Protein AF-A0A4Y7XEX4-F1 (afdb_monomer_lite)

Secondary structure (DSSP, 8-state):
-EEEEEEEEETTEEEEEEEEEEETTTEEEES-----TT--HHHHHHHHHHHHH---EEEEEEEEEEE-TTT-PEEEEEEEEESSPPPSEEEEEE-GGG-EEEEEEEEEEEE--SS-HHHHHHHHHHHTTTB-HHHHHHHHHHHHHHHHS-HHHHHHHHHHH---

Sequence (164 aa):
MSGGLRQHLNAKIKYLEILAFGHPLAGLQLVKGTIELGKLPTQAALRELREEAGIQASVICHLCNQKNAATGQLWHFYGCHASKVLPDQWQFFTQDDGGYWFEFFWHPLVINRSQQTDWLANESKTVLKDWHSMFQQALQFLQQRLTAISSDELDRILSSIRHC

pLDDT: mean 80.88, std 17.27, range [31.69, 96.94]

Organism: NCBI:txid197183

Structure (mmCIF, N/CA/C/O backbone):
data_AF-A0A4Y7XEX4-F1
#
_entry.id   AF-A0A4Y7XEX4-F1
#
loop_
_atom_site.group_PDB
_atom_site.id
_atom_site.type_symbol
_atom_site.label_atom_id
_atom_site.label_alt_id
_atom_site.label_comp_id
_atom_site.label_asym_id
_atom_site.label_entity_id
_atom_site.label_seq_id
_atom_site.pdbx_PDB_ins_code
_atom_site.Cartn_x
_atom_site.Cartn_y
_atom_site.Cartn_z
_atom_site.occupancy
_atom_site.B_iso_or_equiv
_atom_site.auth_seq_id
_atom_site.auth_comp_id
_atom_site.auth_asym_id
_atom_site.auth_atom_id
_atom_site.pdbx_PDB_model_num
ATOM 1 N N . MET A 1 1 ? -3.486 4.670 -3.127 1.00 43.03 1 MET A N 1
ATOM 2 C CA . MET A 1 1 ? -2.598 3.631 -2.570 1.00 43.03 1 MET A CA 1
ATOM 3 C C . MET A 1 1 ? -3.455 2.570 -1.927 1.00 43.03 1 MET A C 1
ATOM 5 O O . MET A 1 1 ? -4.464 2.896 -1.305 1.00 43.03 1 MET A O 1
ATOM 9 N N . SER A 1 2 ? -3.072 1.320 -2.092 1.00 31.69 2 SER A N 1
ATOM 10 C CA . SER A 1 2 ? -3.861 0.159 -1.689 1.00 31.69 2 SER A CA 1
ATOM 11 C C . SER A 1 2 ? -3.003 -0.744 -0.824 1.00 31.69 2 SER A C 1
ATOM 13 O O . SER A 1 2 ? -2.054 -1.357 -1.302 1.00 31.69 2 SER A O 1
ATOM 15 N N . GLY A 1 3 ? -3.344 -0.811 0.457 1.00 36.50 3 GLY A N 1
ATOM 16 C CA . GLY A 1 3 ? -2.780 -1.785 1.372 1.00 36.50 3 GLY A CA 1
ATOM 17 C C . GLY A 1 3 ? -3.695 -2.994 1.424 1.00 36.50 3 GLY A C 1
ATOM 18 O O . GLY A 1 3 ? -4.851 -2.858 1.831 1.00 36.50 3 GLY A O 1
ATOM 19 N N . GLY A 1 4 ? -3.206 -4.174 1.046 1.00 36.97 4 GLY A N 1
ATOM 20 C CA . GLY A 1 4 ? -3.776 -5.390 1.623 1.00 36.97 4 GLY A CA 1
ATOM 21 C C . GLY A 1 4 ? -3.617 -5.306 3.140 1.00 36.97 4 GLY A C 1
ATOM 22 O O . GLY A 1 4 ? -2.668 -4.664 3.598 1.00 36.97 4 GLY A O 1
ATOM 23 N N . LEU A 1 5 ? -4.484 -5.965 3.911 1.00 42.31 5 LEU A N 1
ATOM 24 C CA . LEU A 1 5 ? -4.369 -6.033 5.367 1.00 42.31 5 LEU A CA 1
ATOM 25 C C . LEU A 1 5 ? -4.482 -7.479 5.876 1.00 42.31 5 LEU A C 1
ATOM 27 O O . LEU A 1 5 ? -5.425 -8.170 5.500 1.00 42.31 5 LEU A O 1
ATOM 31 N N . ARG A 1 6 ? -3.552 -7.927 6.734 1.00 46.25 6 ARG A N 1
ATOM 32 C CA . ARG A 1 6 ? -3.565 -9.248 7.402 1.00 46.25 6 ARG A CA 1
ATOM 33 C C . ARG A 1 6 ? -3.551 -9.089 8.930 1.00 46.25 6 ARG A C 1
ATOM 35 O O . ARG A 1 6 ? -3.024 -8.102 9.441 1.00 46.25 6 ARG A O 1
ATOM 42 N N . GLN A 1 7 ? -4.195 -10.017 9.651 1.00 45.16 7 GLN A N 1
ATOM 43 C CA . GLN A 1 7 ? -4.360 -9.979 11.111 1.00 45.16 7 GLN A CA 1
ATOM 44 C C . GLN A 1 7 ? -3.820 -11.253 11.779 1.00 45.16 7 GLN A C 1
ATOM 46 O O . GLN A 1 7 ? -4.239 -12.357 11.444 1.00 45.16 7 GLN A O 1
ATOM 51 N N . HIS A 1 8 ? -3.004 -11.087 12.825 1.00 44.88 8 HIS A N 1
ATOM 52 C CA . HIS A 1 8 ? -2.705 -12.126 13.818 1.00 44.88 8 HIS A CA 1
ATOM 53 C C . HIS A 1 8 ? -3.307 -11.720 15.176 1.00 44.88 8 HIS A C 1
ATOM 55 O O . HIS A 1 8 ? -3.039 -10.632 15.690 1.00 44.88 8 HIS A O 1
ATOM 61 N N . LEU A 1 9 ? -4.174 -12.560 15.753 1.00 45.16 9 LEU A N 1
ATOM 62 C CA . LEU A 1 9 ? -4.832 -12.301 17.040 1.00 45.16 9 LEU A CA 1
ATOM 63 C C . LEU A 1 9 ? -3.947 -12.765 18.207 1.00 45.16 9 LEU A C 1
ATOM 65 O O . LEU A 1 9 ? -3.822 -13.959 18.455 1.00 45.16 9 LEU A O 1
ATOM 69 N N . ASN A 1 10 ? -3.409 -11.816 18.975 1.00 42.09 10 ASN A N 1
ATOM 70 C CA . ASN A 1 10 ? -2.975 -12.036 20.355 1.00 42.09 10 ASN A CA 1
ATOM 71 C C . ASN A 1 10 ? -3.708 -11.004 21.232 1.00 42.09 10 ASN A C 1
ATOM 73 O O . ASN A 1 10 ? -3.750 -9.827 20.883 1.00 42.09 10 ASN A O 1
ATOM 77 N N . ALA A 1 11 ? -4.346 -11.424 22.330 1.00 42.84 11 ALA A N 1
ATOM 78 C CA . ALA A 1 11 ? -5.469 -10.733 22.996 1.00 42.84 11 ALA A CA 1
ATOM 79 C C . ALA A 1 11 ? -5.204 -9.314 23.573 1.00 42.84 11 ALA A C 1
ATOM 81 O O . ALA A 1 11 ? -6.068 -8.750 24.243 1.00 42.84 11 ALA A O 1
ATOM 82 N N . LYS A 1 12 ? -4.035 -8.712 23.322 1.00 42.34 12 LYS A N 1
ATOM 83 C CA . LYS A 1 12 ? -3.649 -7.365 23.776 1.00 42.34 12 LYS A CA 1
ATOM 84 C C . LYS A 1 12 ? -3.119 -6.438 22.671 1.00 42.34 12 LYS A C 1
ATOM 86 O O . LYS A 1 12 ? -3.029 -5.238 22.913 1.00 42.34 12 LYS A O 1
ATOM 91 N N . ILE A 1 13 ? -2.813 -6.942 21.470 1.00 42.84 13 ILE A N 1
ATOM 92 C CA . ILE A 1 13 ? -2.276 -6.150 20.350 1.00 42.84 13 ILE A CA 1
ATOM 93 C C . ILE A 1 13 ? -2.984 -6.583 19.065 1.00 42.84 13 ILE A C 1
ATOM 95 O O . ILE A 1 13 ? -3.040 -7.769 18.744 1.00 42.84 13 ILE A O 1
ATOM 99 N N . LYS A 1 14 ? -3.555 -5.623 18.332 1.00 54.34 14 LYS A N 1
ATOM 100 C CA . LYS A 1 14 ? -4.128 -5.871 17.005 1.00 54.34 14 LYS A CA 1
ATOM 101 C C . LYS A 1 14 ? -3.065 -5.515 15.978 1.00 54.34 14 LYS A C 1
ATOM 103 O O . LYS A 1 14 ? -2.825 -4.337 15.732 1.00 54.34 14 LYS A O 1
ATOM 108 N N . TYR A 1 15 ? -2.419 -6.534 15.426 1.00 56.53 15 TYR A N 1
ATOM 109 C CA . TYR A 1 15 ? -1.467 -6.355 14.341 1.00 56.53 15 TYR A CA 1
ATOM 110 C C . TYR A 1 15 ? -2.237 -6.207 13.043 1.00 56.53 15 TYR A C 1
ATOM 112 O O . TYR A 1 15 ? -3.023 -7.079 12.672 1.00 56.53 15 TYR A O 1
ATOM 120 N N . LEU A 1 16 ? -2.042 -5.058 12.418 1.00 73.56 16 LEU A N 1
ATOM 121 C CA . LEU A 1 16 ? -2.454 -4.798 11.061 1.00 73.56 16 LEU A CA 1
ATOM 122 C C . LEU A 1 16 ? -1.179 -4.772 10.223 1.00 73.56 16 LEU A C 1
ATOM 124 O O . LEU A 1 16 ? -0.163 -4.289 10.704 1.00 73.56 16 LEU A O 1
ATOM 128 N N . GLU A 1 17 ? -1.199 -5.273 9.000 1.00 80.69 17 GLU A N 1
ATOM 129 C CA . GLU A 1 17 ? -0.021 -5.263 8.125 1.00 80.69 17 GLU A CA 1
ATOM 130 C C . GLU A 1 17 ? -0.397 -4.653 6.790 1.00 80.69 17 GLU A C 1
ATOM 132 O O . GLU A 1 17 ? -1.451 -4.978 6.281 1.00 80.69 17 GLU A O 1
ATOM 137 N N . ILE A 1 18 ? 0.423 -3.787 6.213 1.00 89.31 18 ILE A N 1
ATOM 138 C CA . ILE A 1 18 ? 0.180 -3.192 4.902 1.00 89.31 18 ILE A CA 1
ATOM 139 C C . ILE A 1 18 ? 1.016 -3.890 3.839 1.00 89.31 18 ILE A C 1
ATOM 141 O O . ILE A 1 18 ? 2.196 -4.162 4.054 1.00 89.31 18 ILE A O 1
ATOM 145 N N . LEU A 1 19 ? 0.415 -4.149 2.679 1.00 93.94 19 LEU A N 1
ATOM 146 C CA . LEU A 1 19 ? 1.160 -4.669 1.540 1.00 93.94 19 LEU A CA 1
ATOM 147 C C . LEU A 1 19 ? 2.219 -3.664 1.062 1.00 93.94 19 LEU A C 1
ATOM 149 O O . LEU A 1 19 ? 1.901 -2.518 0.730 1.00 93.94 19 LEU A O 1
ATOM 153 N N . ALA A 1 20 ? 3.459 -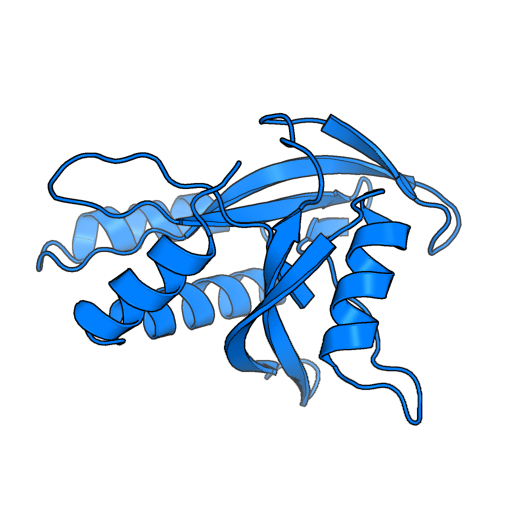4.129 0.998 1.00 95.69 20 ALA A N 1
ATOM 154 C CA . ALA A 1 20 ? 4.620 -3.391 0.536 1.00 95.69 20 ALA A CA 1
ATOM 155 C C . ALA A 1 20 ? 5.422 -4.241 -0.452 1.00 95.69 20 ALA A C 1
ATOM 157 O O . ALA A 1 20 ? 5.241 -5.458 -0.525 1.00 95.69 20 ALA A O 1
ATOM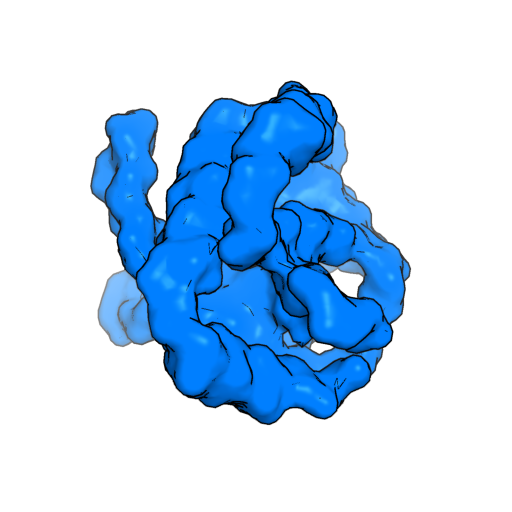 158 N N . PHE A 1 21 ? 6.323 -3.601 -1.192 1.00 96.00 21 PHE A N 1
ATOM 159 C CA . PHE A 1 21 ? 7.267 -4.313 -2.040 1.00 96.00 21 PHE A CA 1
ATOM 160 C C . PHE A 1 21 ? 8.648 -3.669 -2.071 1.00 96.00 21 PHE A C 1
ATOM 162 O O . PHE A 1 21 ? 8.796 -2.464 -1.863 1.00 96.00 21 PHE A O 1
ATOM 169 N N . GLY A 1 22 ? 9.662 -4.483 -2.352 1.00 96.06 22 GLY A N 1
ATOM 170 C CA . GLY A 1 22 ? 10.995 -4.032 -2.726 1.00 96.06 22 GLY A CA 1
ATOM 171 C C . GLY A 1 22 ? 11.078 -3.781 -4.228 1.00 96.06 22 GLY A C 1
ATOM 172 O O . GLY A 1 22 ? 10.957 -4.711 -5.023 1.00 96.06 22 GLY A O 1
ATOM 173 N N . HIS A 1 23 ? 11.298 -2.526 -4.618 1.00 94.56 23 HIS A N 1
ATOM 174 C CA . HIS A 1 23 ? 11.658 -2.157 -5.983 1.00 94.56 23 HIS A CA 1
ATOM 175 C C . HIS A 1 23 ? 13.180 -2.292 -6.162 1.00 94.56 23 HIS A C 1
ATOM 177 O O . HIS A 1 23 ? 13.921 -1.671 -5.390 1.00 94.56 23 HIS A O 1
ATOM 183 N N . PRO A 1 24 ? 13.683 -2.979 -7.206 1.00 92.50 24 PRO A N 1
ATOM 184 C CA . PRO A 1 24 ? 15.116 -3.268 -7.361 1.00 92.50 24 PRO A CA 1
ATOM 185 C C . PRO A 1 24 ? 15.999 -2.012 -7.406 1.00 92.50 24 PRO A C 1
ATOM 187 O O . PRO A 1 24 ? 17.140 -2.034 -6.958 1.00 92.50 24 PRO A O 1
ATOM 190 N N . LEU A 1 25 ? 15.462 -0.905 -7.926 1.00 91.88 25 LEU A N 1
ATOM 191 C CA . LEU A 1 25 ? 16.179 0.372 -8.059 1.00 91.88 25 LEU A CA 1
ATOM 192 C C . LEU A 1 25 ? 15.772 1.466 -7.057 1.00 91.88 25 LEU A C 1
ATOM 194 O O . LEU A 1 25 ? 16.475 2.464 -6.938 1.00 91.88 25 LEU A O 1
ATOM 198 N N . ALA A 1 26 ? 14.633 1.324 -6.377 1.00 90.75 26 ALA A N 1
ATOM 199 C CA . ALA A 1 26 ? 14.013 2.423 -5.621 1.00 90.75 26 ALA A CA 1
ATOM 200 C C . ALA A 1 26 ? 13.708 2.059 -4.160 1.00 90.75 26 ALA A C 1
ATOM 202 O O . ALA A 1 26 ? 13.161 2.877 -3.420 1.00 90.75 26 ALA A O 1
ATOM 203 N N . GLY A 1 27 ? 14.087 0.850 -3.736 1.00 94.19 27 GLY A N 1
ATOM 204 C CA . GLY A 1 27 ? 13.893 0.378 -2.373 1.00 94.19 27 GLY A CA 1
ATOM 205 C C . GLY A 1 27 ? 12.428 0.089 -2.058 1.00 94.19 27 GLY A C 1
ATOM 206 O O . GLY A 1 27 ? 11.645 -0.276 -2.935 1.00 94.19 27 GLY A O 1
ATOM 207 N N . LEU A 1 28 ? 12.071 0.221 -0.783 1.00 95.81 28 LEU A N 1
ATOM 208 C CA . LEU A 1 28 ? 10.762 -0.176 -0.272 1.00 95.81 28 LEU A CA 1
ATOM 209 C C . LEU A 1 28 ? 9.669 0.824 -0.654 1.00 95.81 28 LEU A C 1
ATOM 211 O O . LEU A 1 28 ? 9.809 2.034 -0.444 1.00 95.81 28 LEU A O 1
ATOM 215 N N . GLN A 1 29 ? 8.564 0.302 -1.179 1.00 95.12 29 GLN A N 1
ATOM 216 C CA . GLN A 1 29 ? 7.422 1.080 -1.638 1.00 95.12 29 GLN A CA 1
ATOM 217 C C . GLN A 1 29 ? 6.088 0.461 -1.215 1.00 95.12 29 GLN A C 1
ATOM 219 O O . GLN A 1 29 ? 5.986 -0.703 -0.830 1.00 95.12 29 GLN A O 1
ATOM 224 N N . LEU A 1 30 ? 5.050 1.292 -1.292 1.00 95.06 30 LEU A N 1
ATOM 225 C CA . LEU A 1 30 ? 3.651 0.884 -1.217 1.00 95.06 30 LEU A CA 1
ATOM 226 C C . LEU A 1 30 ? 3.076 0.835 -2.629 1.00 95.06 30 LEU A C 1
ATOM 228 O O . LEU A 1 30 ? 3.434 1.687 -3.442 1.00 95.06 30 LEU A O 1
ATOM 232 N N . VAL A 1 31 ? 2.127 -0.072 -2.876 1.00 94.44 31 VAL A N 1
ATOM 233 C CA . VAL A 1 31 ? 1.376 -0.101 -4.142 1.00 94.44 31 VAL A CA 1
ATOM 234 C C . VAL A 1 31 ? 0.602 1.202 -4.308 1.00 94.44 31 VAL A C 1
ATOM 236 O O . VAL A 1 31 ? -0.263 1.564 -3.485 1.00 94.44 31 VAL A O 1
ATOM 239 N N . LYS A 1 32 ? 0.940 1.949 -5.358 1.00 93.00 32 LYS A N 1
ATOM 240 C CA . LYS A 1 32 ? 0.429 3.300 -5.573 1.00 93.00 32 LYS A CA 1
ATOM 241 C C . LYS A 1 32 ? 0.505 3.695 -7.034 1.00 93.00 32 LYS A C 1
ATOM 243 O O . LYS A 1 32 ? 1.430 3.348 -7.738 1.00 93.00 32 LYS A O 1
ATOM 248 N N . GLY A 1 33 ? -0.336 4.652 -7.383 1.00 92.25 33 GLY A N 1
ATOM 249 C CA . GLY A 1 33 ? -0.156 5.400 -8.606 1.00 92.25 33 GLY A CA 1
ATOM 250 C C . GLY A 1 33 ? -1.196 6.491 -8.742 1.00 92.25 33 GLY A C 1
ATOM 251 O O . GLY A 1 33 ? -1.863 6.882 -7.771 1.00 92.25 33 GLY A O 1
ATOM 252 N N . THR A 1 34 ? -1.238 7.059 -9.936 1.00 93.75 34 THR A N 1
ATOM 253 C CA . THR A 1 34 ? -1.940 8.310 -10.202 1.00 93.75 34 THR A CA 1
ATOM 254 C C . THR A 1 34 ? -3.428 8.058 -10.398 1.00 93.75 34 THR A C 1
ATOM 256 O O . THR A 1 34 ? -3.847 7.127 -11.082 1.00 93.75 34 THR A O 1
ATOM 259 N N . ILE A 1 35 ? -4.254 8.932 -9.822 1.00 95.44 35 ILE A N 1
ATOM 260 C CA . ILE A 1 35 ? -5.684 8.943 -10.123 1.00 95.44 35 ILE A CA 1
ATOM 261 C C . ILE A 1 35 ? -5.850 9.587 -11.498 1.00 95.44 35 ILE A C 1
ATOM 263 O O . ILE A 1 35 ? -5.627 10.785 -11.662 1.00 95.44 35 ILE A O 1
ATOM 267 N N . GLU A 1 36 ? -6.216 8.779 -12.486 1.00 94.00 36 GLU A N 1
ATOM 268 C CA . GLU A 1 36 ? -6.530 9.258 -13.830 1.00 94.00 36 GLU A CA 1
ATOM 269 C C . GLU A 1 36 ? -7.717 10.228 -13.825 1.00 94.00 36 GLU A C 1
ATOM 271 O O . GLU A 1 36 ? -8.620 10.155 -12.983 1.00 94.00 36 GLU A O 1
ATOM 276 N N . LEU A 1 37 ? -7.744 11.120 -14.817 1.00 94.44 37 LEU A N 1
ATOM 277 C CA . LEU A 1 37 ? -8.807 12.106 -14.962 1.00 94.44 37 LEU A CA 1
ATOM 278 C C . LEU A 1 37 ? -10.182 11.422 -15.048 1.00 94.44 37 LEU A C 1
ATOM 280 O O . LEU A 1 37 ? -10.412 10.542 -15.875 1.00 94.44 37 LEU A O 1
ATOM 284 N N . GLY A 1 38 ? -11.104 11.842 -14.182 1.00 94.75 38 GLY A N 1
ATOM 285 C CA . GLY A 1 38 ? -12.466 11.306 -14.134 1.00 94.75 38 GLY A CA 1
ATOM 286 C C . GLY A 1 38 ? -12.604 9.930 -13.469 1.00 94.75 38 GLY A C 1
ATOM 287 O O . GLY A 1 38 ? -13.720 9.415 -13.408 1.00 94.75 38 GLY A O 1
ATOM 288 N N . LYS A 1 39 ? -11.522 9.329 -12.951 1.00 94.94 39 LYS A N 1
ATOM 289 C CA . LYS A 1 39 ? -11.590 8.084 -12.171 1.00 94.94 39 LYS A CA 1
ATOM 290 C C . LYS A 1 39 ? -11.764 8.360 -10.685 1.00 94.94 39 LYS A C 1
ATOM 292 O O . LYS A 1 39 ? -11.274 9.349 -10.142 1.00 94.94 39 LYS A O 1
ATOM 297 N N . LEU A 1 40 ? -12.444 7.439 -10.007 1.00 96.25 40 LEU A N 1
ATOM 298 C CA . LEU A 1 40 ? -12.543 7.474 -8.551 1.00 96.25 40 LEU A CA 1
ATOM 299 C C . LEU A 1 40 ? -11.216 7.024 -7.914 1.00 96.25 40 LEU A C 1
ATOM 301 O O . LEU A 1 40 ? -10.584 6.097 -8.430 1.00 96.25 40 LEU A O 1
ATOM 305 N N . PRO A 1 41 ? -10.821 7.572 -6.749 1.00 96.12 41 PRO A N 1
ATOM 306 C CA . PRO A 1 41 ? -9.616 7.123 -6.048 1.00 96.12 41 PRO A CA 1
ATOM 307 C C . PRO A 1 41 ? -9.625 5.622 -5.714 1.00 96.12 41 PRO A C 1
ATOM 309 O O . PRO A 1 41 ? -8.579 4.978 -5.712 1.00 96.12 41 PRO A O 1
ATOM 312 N N . THR A 1 42 ? -10.807 5.049 -5.467 1.00 96.19 42 THR A N 1
ATOM 313 C CA . THR A 1 42 ? -10.994 3.607 -5.246 1.00 96.19 42 THR A CA 1
ATOM 314 C C . THR A 1 42 ? -10.696 2.785 -6.497 1.00 96.19 42 THR A C 1
ATOM 316 O O . THR A 1 42 ? -10.053 1.746 -6.399 1.00 96.19 42 THR A O 1
ATOM 319 N N . GLN A 1 43 ? -11.117 3.254 -7.676 1.00 96.94 43 GLN A N 1
ATOM 320 C CA . GLN A 1 43 ? -10.827 2.592 -8.950 1.00 96.94 43 GLN A CA 1
ATOM 321 C C . GLN A 1 43 ? -9.332 2.622 -9.254 1.00 96.94 43 GLN A C 1
ATOM 323 O O . GLN A 1 43 ? -8.788 1.600 -9.655 1.00 96.94 43 GLN A O 1
ATOM 328 N N . ALA A 1 44 ? -8.671 3.756 -9.002 1.00 95.81 44 ALA A N 1
ATOM 329 C CA . ALA A 1 44 ? -7.221 3.851 -9.119 1.00 95.81 44 ALA A CA 1
ATOM 330 C C . ALA A 1 44 ? -6.539 2.842 -8.182 1.00 95.81 44 ALA A C 1
ATOM 332 O O . ALA A 1 44 ? -5.758 2.026 -8.640 1.00 95.81 44 ALA A O 1
ATOM 333 N N . ALA A 1 45 ? -6.910 2.800 -6.898 1.00 95.12 45 ALA A N 1
ATOM 334 C CA . ALA A 1 45 ? -6.336 1.850 -5.942 1.00 95.12 45 ALA A CA 1
ATOM 335 C C . ALA A 1 45 ? -6.462 0.376 -6.388 1.00 95.12 45 ALA A C 1
ATOM 337 O O . ALA A 1 45 ? -5.508 -0.384 -6.258 1.00 95.12 45 ALA A O 1
ATOM 338 N N . LEU A 1 46 ? -7.612 -0.027 -6.940 1.00 96.00 46 LEU A N 1
ATOM 339 C CA . LEU A 1 46 ? -7.800 -1.384 -7.468 1.00 96.00 46 LEU A CA 1
ATOM 340 C C . LEU A 1 46 ? -7.021 -1.634 -8.766 1.00 96.00 46 LEU A C 1
ATOM 342 O O . LEU A 1 46 ? -6.546 -2.750 -8.977 1.00 96.00 46 LEU A O 1
ATOM 346 N N . ARG A 1 47 ? -6.891 -0.616 -9.628 1.00 96.19 47 ARG A N 1
ATOM 347 C CA . ARG A 1 47 ? -6.080 -0.690 -10.848 1.00 96.19 47 ARG A CA 1
ATOM 348 C C . ARG A 1 47 ? -4.612 -0.953 -10.500 1.00 96.19 47 ARG A C 1
ATOM 350 O O . ARG A 1 47 ? -4.067 -1.929 -11.003 1.00 96.19 47 ARG A O 1
ATOM 35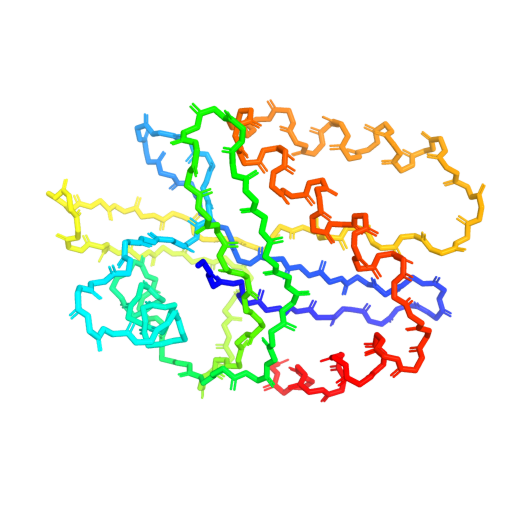7 N N . GLU A 1 48 ? -4.039 -0.174 -9.583 1.00 95.31 48 GLU A N 1
ATOM 358 C CA . GLU A 1 48 ? -2.633 -0.321 -9.168 1.00 95.31 48 GLU A CA 1
ATOM 359 C C . GLU A 1 48 ? -2.360 -1.685 -8.509 1.00 95.31 48 GLU A C 1
ATOM 361 O O . GLU A 1 48 ? -1.361 -2.323 -8.814 1.00 95.31 48 GLU A O 1
ATOM 366 N N . LEU A 1 49 ? -3.268 -2.211 -7.666 1.00 95.38 49 LEU A N 1
ATOM 367 C CA . LEU A 1 49 ? -3.128 -3.581 -7.124 1.00 95.38 49 LEU A CA 1
ATOM 368 C C . LEU A 1 49 ? -3.023 -4.640 -8.217 1.00 95.38 49 LEU A C 1
ATOM 370 O O . LEU A 1 49 ? -2.276 -5.610 -8.085 1.00 95.38 49 LEU A O 1
ATOM 374 N N . ARG A 1 50 ? -3.814 -4.483 -9.276 1.00 95.12 50 ARG A N 1
ATOM 375 C CA . ARG A 1 50 ? -3.838 -5.429 -10.384 1.00 95.12 50 ARG A CA 1
ATOM 376 C C . ARG A 1 50 ? -2.573 -5.314 -11.230 1.00 95.12 50 ARG A C 1
ATOM 378 O O . ARG A 1 50 ? -2.045 -6.344 -11.632 1.00 95.12 50 ARG A O 1
ATOM 385 N N . GLU A 1 51 ? -2.135 -4.092 -11.514 1.00 93.81 51 GLU A N 1
ATOM 386 C CA . GLU A 1 51 ? -1.019 -3.800 -12.422 1.00 93.81 51 GLU A CA 1
ATOM 387 C C . GLU A 1 51 ? 0.341 -4.041 -11.765 1.00 93.81 51 GLU A C 1
ATOM 389 O O . GLU A 1 51 ? 1.155 -4.761 -12.337 1.00 93.81 51 GLU A O 1
ATOM 394 N N . GLU A 1 52 ? 0.549 -3.574 -10.532 1.00 94.12 52 GLU A N 1
ATOM 395 C CA . GLU A 1 52 ? 1.844 -3.685 -9.851 1.00 94.12 52 GLU A CA 1
ATOM 396 C C . GLU A 1 52 ? 2.014 -4.994 -9.069 1.00 94.12 52 GLU A C 1
ATOM 398 O O . GLU A 1 52 ? 3.144 -5.421 -8.838 1.00 94.12 52 GLU A O 1
ATOM 403 N N . ALA A 1 53 ? 0.917 -5.628 -8.633 1.00 93.31 53 ALA A N 1
ATOM 404 C CA . ALA A 1 53 ? 0.966 -6.785 -7.729 1.00 93.31 53 ALA A CA 1
ATOM 405 C C . ALA A 1 53 ? 0.208 -8.026 -8.230 1.00 93.31 53 ALA A C 1
ATOM 407 O O . ALA A 1 53 ? 0.243 -9.070 -7.574 1.00 93.31 53 ALA A O 1
ATOM 408 N N . GLY A 1 54 ? -0.513 -7.931 -9.353 1.00 93.50 54 GLY A N 1
ATOM 409 C CA . GLY A 1 54 ? -1.340 -9.028 -9.864 1.00 93.50 54 GLY A CA 1
ATOM 410 C C . GLY A 1 54 ? -2.547 -9.365 -8.984 1.00 93.50 54 GLY A C 1
ATOM 411 O O . GLY A 1 54 ? -3.132 -10.443 -9.121 1.00 93.50 54 GLY A O 1
ATOM 412 N N . ILE A 1 55 ? -2.933 -8.474 -8.066 1.00 94.25 55 ILE A N 1
ATOM 413 C CA . ILE A 1 55 ? -3.994 -8.727 -7.092 1.00 94.25 55 ILE A CA 1
ATOM 414 C C . ILE A 1 55 ? -5.330 -8.221 -7.632 1.00 94.25 55 ILE A C 1
ATOM 416 O O . ILE A 1 55 ? -5.548 -7.028 -7.827 1.00 94.25 55 ILE A O 1
ATOM 420 N N . GLN A 1 56 ? -6.283 -9.138 -7.775 1.00 94.12 56 GLN A N 1
ATOM 421 C CA . GLN A 1 56 ? -7.695 -8.791 -7.910 1.00 94.12 56 GLN A CA 1
ATOM 422 C C . GLN A 1 56 ? -8.308 -8.606 -6.521 1.00 94.12 56 GLN A C 1
ATOM 424 O O . GLN A 1 56 ? -8.257 -9.524 -5.698 1.00 94.12 56 GLN A O 1
ATOM 429 N N . ALA A 1 57 ? -8.903 -7.443 -6.268 1.00 93.25 57 ALA A N 1
ATOM 430 C CA . ALA A 1 57 ? -9.445 -7.075 -4.965 1.00 93.25 57 ALA A CA 1
ATOM 431 C C . ALA A 1 57 ? -10.719 -6.225 -5.075 1.00 93.25 57 ALA A C 1
ATOM 433 O O . ALA A 1 57 ? -11.061 -5.712 -6.141 1.00 93.25 57 ALA A O 1
ATOM 434 N N . SER A 1 58 ? -11.385 -6.035 -3.939 1.00 92.75 58 SER A N 1
ATOM 435 C CA . SER A 1 58 ? -12.465 -5.066 -3.744 1.00 92.75 58 SER A CA 1
ATOM 436 C C . SER A 1 58 ? -12.140 -4.125 -2.587 1.00 92.75 58 SER A C 1
ATOM 438 O O . SER A 1 58 ? -11.611 -4.555 -1.560 1.00 92.75 58 SER A O 1
ATOM 440 N N . VAL A 1 59 ? -12.487 -2.844 -2.720 1.00 91.62 59 VAL A N 1
ATOM 441 C CA . VAL A 1 59 ? -12.354 -1.881 -1.617 1.00 91.62 59 VAL A CA 1
ATOM 442 C C . VAL A 1 59 ? -13.397 -2.193 -0.550 1.00 91.62 59 VAL A C 1
ATOM 444 O O . VAL A 1 59 ? -14.577 -2.322 -0.860 1.00 91.62 59 VAL A O 1
ATOM 447 N N . ILE A 1 60 ? -12.957 -2.272 0.704 1.00 88.06 60 ILE A N 1
ATOM 448 C CA . ILE A 1 60 ? -13.825 -2.540 1.861 1.00 88.06 60 ILE A CA 1
ATOM 449 C C . ILE A 1 60 ? -14.023 -1.300 2.730 1.00 88.06 60 ILE A C 1
ATOM 451 O O . ILE A 1 60 ? -15.103 -1.086 3.269 1.00 88.06 60 ILE A O 1
ATOM 455 N N . CYS A 1 61 ? -12.999 -0.455 2.859 1.00 85.94 61 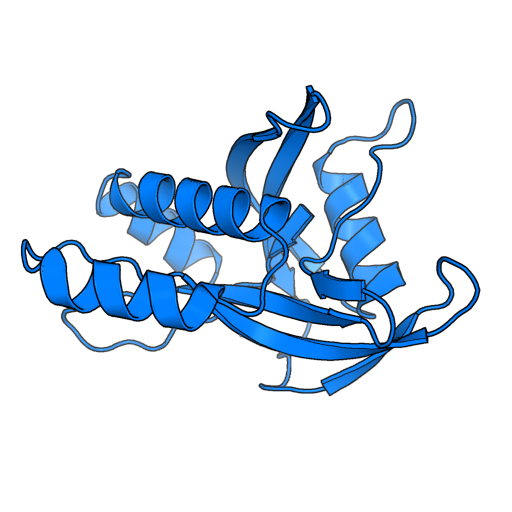CYS A N 1
ATOM 456 C CA . CYS A 1 61 ? -13.089 0.773 3.638 1.00 85.94 61 CYS A CA 1
ATOM 457 C C . CYS A 1 61 ? -12.053 1.806 3.194 1.00 85.94 61 CYS A C 1
ATOM 459 O O . CYS A 1 61 ? -10.989 1.483 2.658 1.00 85.94 61 CYS A O 1
ATOM 461 N N . HIS A 1 62 ? -12.369 3.072 3.449 1.00 89.75 62 HIS A N 1
ATOM 462 C CA . HIS A 1 62 ? -11.405 4.164 3.413 1.00 89.75 62 HIS A CA 1
ATOM 463 C C . HIS A 1 62 ? -10.699 4.249 4.768 1.00 89.75 62 HIS A C 1
ATOM 465 O O . HIS A 1 62 ? -11.364 4.240 5.799 1.00 89.75 62 HIS A O 1
ATOM 471 N N . LEU A 1 63 ? -9.366 4.305 4.767 1.00 87.25 63 LEU A N 1
ATOM 472 C CA . LEU A 1 63 ? -8.574 4.372 6.000 1.00 87.25 63 LEU A CA 1
ATOM 473 C C . LEU A 1 63 ? -8.276 5.825 6.372 1.00 87.25 63 LEU A C 1
ATOM 475 O O . LEU A 1 63 ? -8.530 6.256 7.496 1.00 87.25 63 LEU A O 1
ATOM 479 N N . CYS A 1 64 ? -7.719 6.587 5.428 1.00 90.19 64 CYS A N 1
ATOM 480 C CA . CYS A 1 64 ? -7.416 8.002 5.606 1.00 90.19 64 CYS A CA 1
ATOM 481 C C . CYS A 1 64 ? -7.021 8.678 4.287 1.00 90.19 64 CYS A C 1
ATOM 483 O O . CYS A 1 64 ? -6.765 8.031 3.268 1.00 90.19 64 CYS A O 1
ATOM 485 N N . ASN A 1 65 ? -6.949 10.009 4.331 1.00 93.38 65 ASN A N 1
ATOM 486 C CA . ASN A 1 65 ? -6.259 10.809 3.328 1.00 93.38 65 ASN A CA 1
ATOM 487 C C . ASN A 1 65 ? -5.061 11.491 3.984 1.00 93.38 65 ASN A C 1
ATOM 489 O O . ASN A 1 65 ? -5.170 11.963 5.116 1.00 93.38 65 ASN A O 1
ATOM 493 N N . GLN A 1 66 ? -3.957 11.598 3.258 1.00 93.56 66 GLN A N 1
ATOM 494 C CA . GLN A 1 66 ? -2.773 12.317 3.708 1.00 93.56 66 GLN A CA 1
ATOM 495 C C . GLN A 1 66 ? -2.254 13.200 2.588 1.00 93.56 66 GLN A C 1
ATOM 497 O O . GLN A 1 66 ? -2.017 12.729 1.479 1.00 93.56 66 GLN A O 1
ATOM 502 N N . LYS A 1 67 ? -2.025 14.479 2.879 1.00 93.00 67 LYS A N 1
ATOM 503 C CA . LYS A 1 67 ? -1.265 15.329 1.970 1.00 93.00 67 LYS A CA 1
ATOM 504 C C . LYS A 1 67 ? 0.221 15.064 2.183 1.00 93.00 67 LYS A C 1
ATOM 506 O O . LYS A 1 67 ? 0.737 15.240 3.284 1.00 93.00 67 LYS A O 1
ATOM 511 N N . ASN A 1 68 ? 0.898 14.639 1.130 1.00 87.44 68 ASN A N 1
ATOM 512 C CA . ASN A 1 68 ? 2.339 14.500 1.109 1.00 87.44 68 ASN A CA 1
ATOM 513 C C . ASN A 1 68 ? 2.976 15.893 1.150 1.00 87.44 68 ASN A C 1
ATOM 515 O O . ASN A 1 68 ? 2.730 16.714 0.267 1.00 87.44 68 ASN A O 1
ATOM 519 N N . ALA A 1 69 ? 3.773 16.175 2.180 1.00 83.25 69 ALA A N 1
ATOM 520 C CA . ALA A 1 69 ? 4.371 17.495 2.357 1.00 83.25 69 ALA A CA 1
ATOM 521 C C . ALA A 1 69 ? 5.436 17.813 1.294 1.00 83.25 69 ALA A C 1
ATOM 523 O O . ALA A 1 69 ? 5.561 18.965 0.892 1.00 83.25 69 ALA A O 1
ATOM 524 N N . ALA A 1 70 ? 6.170 16.802 0.818 1.00 83.31 70 ALA A N 1
ATOM 525 C CA . ALA A 1 70 ? 7.251 16.979 -0.148 1.00 83.31 70 ALA A CA 1
ATOM 526 C C . ALA A 1 70 ? 6.729 17.187 -1.576 1.00 83.31 70 ALA A C 1
ATOM 528 O O . ALA A 1 70 ? 7.251 18.022 -2.307 1.00 83.31 70 ALA A O 1
ATOM 529 N N . THR A 1 71 ? 5.694 16.444 -1.977 1.00 87.88 71 THR A N 1
ATOM 530 C CA . THR A 1 71 ? 5.162 16.495 -3.352 1.00 87.88 71 THR A CA 1
ATOM 531 C C . THR A 1 71 ? 3.885 17.324 -3.482 1.00 87.88 71 THR A C 1
ATOM 533 O O . THR A 1 71 ? 3.438 17.601 -4.590 1.00 87.88 71 THR A O 1
ATOM 536 N N . GLY A 1 72 ? 3.244 17.683 -2.365 1.00 90.75 72 GLY A N 1
ATOM 537 C CA . GLY A 1 72 ? 1.940 18.350 -2.335 1.00 90.75 72 GLY A CA 1
ATOM 538 C C . GLY A 1 72 ? 0.755 17.453 -2.716 1.00 90.75 72 GLY A C 1
ATOM 539 O O . GLY A 1 72 ? -0.391 17.899 -2.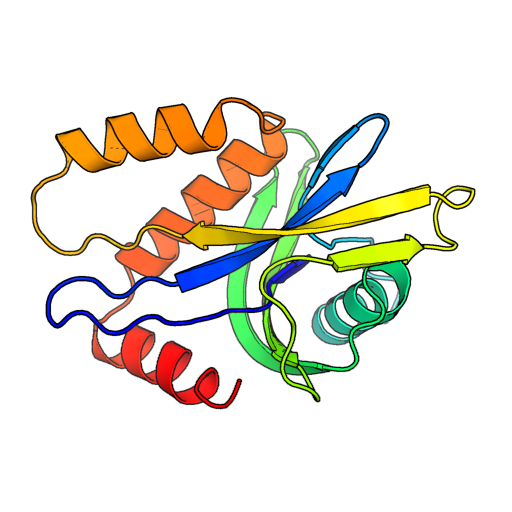624 1.00 90.75 72 GLY A O 1
ATOM 540 N N . GLN A 1 73 ? 1.007 16.203 -3.115 1.00 92.00 73 GLN A N 1
ATOM 541 C CA . GLN A 1 73 ? -0.012 15.260 -3.575 1.00 92.00 73 GLN A CA 1
ATOM 542 C C . GLN A 1 73 ? -0.924 14.809 -2.431 1.00 92.00 73 GLN A C 1
ATOM 544 O O . GLN A 1 73 ? -0.467 14.570 -1.314 1.00 92.00 73 GLN A O 1
ATOM 549 N N . LEU A 1 74 ? -2.213 14.626 -2.722 1.00 94.50 74 LEU A N 1
ATOM 550 C CA . LEU A 1 74 ? -3.157 14.003 -1.798 1.00 94.50 74 LEU A CA 1
ATOM 551 C C . LEU A 1 74 ? -3.170 12.488 -2.016 1.00 94.50 74 LEU A C 1
ATOM 553 O O . LEU A 1 74 ? -3.531 12.003 -3.085 1.00 94.50 74 LEU A O 1
ATOM 557 N N . TRP A 1 75 ? -2.763 11.739 -1.001 1.00 94.69 75 TRP A N 1
ATOM 558 C CA . TRP A 1 75 ? -2.759 10.284 -1.007 1.00 94.69 75 TRP A CA 1
ATOM 559 C C . TRP A 1 75 ? -4.016 9.763 -0.326 1.00 94.69 75 TRP A C 1
ATOM 561 O O . TRP A 1 75 ? -4.330 10.146 0.800 1.00 94.69 75 TRP A O 1
ATOM 571 N N . HIS A 1 76 ? -4.716 8.864 -1.011 1.00 94.94 76 HIS A N 1
ATOM 572 C CA . HIS A 1 76 ? -5.884 8.163 -0.493 1.00 94.94 76 HIS A CA 1
ATOM 573 C C . HIS A 1 76 ? -5.493 6.727 -0.135 1.00 94.94 76 HIS A C 1
ATOM 575 O O . HIS A 1 76 ? -4.971 6.000 -0.991 1.00 94.94 76 HIS A O 1
ATOM 581 N N . PHE A 1 77 ? -5.743 6.336 1.116 1.00 92.81 77 PHE A N 1
ATOM 582 C CA . PHE A 1 77 ? -5.485 4.995 1.632 1.00 92.81 77 PHE A CA 1
ATOM 583 C C . PHE A 1 77 ? -6.789 4.221 1.778 1.00 92.81 77 PHE A C 1
ATOM 585 O O . PHE A 1 77 ? -7.731 4.681 2.428 1.00 92.81 77 PHE A O 1
ATOM 592 N N . TYR A 1 78 ? -6.811 3.020 1.213 1.00 90.88 78 TYR A N 1
ATOM 593 C CA . TYR A 1 78 ? -7.947 2.111 1.282 1.00 90.88 78 TYR A CA 1
ATOM 594 C C . TYR A 1 78 ? -7.516 0.752 1.817 1.00 90.88 78 TYR A C 1
ATOM 596 O O . TYR A 1 78 ? -6.473 0.228 1.419 1.00 90.88 78 TYR A O 1
ATOM 604 N N . GLY A 1 79 ? -8.359 0.182 2.677 1.00 88.81 79 GLY A N 1
ATOM 605 C CA . GLY A 1 79 ? -8.328 -1.239 2.980 1.00 88.81 79 GLY A CA 1
ATOM 606 C C . GLY A 1 79 ? -8.994 -1.986 1.831 1.00 88.81 79 GLY A C 1
ATOM 607 O O . GLY A 1 79 ? -10.083 -1.605 1.383 1.00 88.81 79 GLY A O 1
ATOM 608 N N . CYS A 1 80 ? -8.333 -3.031 1.344 1.00 89.50 80 CYS A N 1
ATOM 609 C CA . CYS A 1 80 ? -8.828 -3.860 0.251 1.00 89.50 80 CYS A CA 1
ATOM 610 C C . CYS A 1 80 ? -8.896 -5.323 0.688 1.00 89.50 80 CYS A C 1
ATOM 612 O O . CYS A 1 80 ? -8.021 -5.805 1.406 1.00 89.50 80 CYS A O 1
ATOM 614 N N . HIS A 1 81 ? -9.922 -6.024 0.221 1.00 86.50 81 HIS A N 1
ATOM 615 C CA . HIS A 1 81 ? -10.046 -7.468 0.353 1.00 86.50 81 HIS A CA 1
ATOM 616 C C . HIS A 1 81 ? -9.603 -8.125 -0.956 1.00 86.50 81 HIS A C 1
ATOM 618 O O . HIS A 1 81 ? -10.175 -7.840 -2.011 1.00 86.50 81 HIS A O 1
ATOM 624 N N . ALA A 1 82 ? -8.566 -8.960 -0.896 1.00 88.56 82 ALA A N 1
ATOM 625 C CA . ALA A 1 82 ? -8.098 -9.718 -2.047 1.00 88.56 82 ALA A CA 1
ATOM 626 C C . ALA A 1 82 ? -9.059 -10.877 -2.335 1.00 88.56 82 ALA A C 1
ATOM 628 O O . ALA A 1 82 ? -9.516 -11.558 -1.428 1.00 88.56 82 ALA A O 1
ATOM 629 N N . SER A 1 83 ? -9.331 -11.130 -3.613 1.00 85.19 83 SER A N 1
ATOM 630 C CA . SER A 1 83 ? -10.204 -12.229 -4.062 1.00 85.19 83 SER A CA 1
ATOM 631 C C . SER A 1 83 ? -9.654 -13.629 -3.760 1.00 85.19 83 SER A C 1
ATOM 633 O O . SER A 1 83 ? -10.376 -14.618 -3.878 1.00 85.19 83 SER A O 1
ATOM 635 N N . LYS A 1 84 ? -8.369 -13.722 -3.410 1.00 85.31 84 LYS A N 1
ATOM 636 C CA . LYS A 1 84 ? -7.664 -14.952 -3.054 1.00 85.31 84 LYS A CA 1
ATOM 637 C C . LYS A 1 84 ? -6.815 -14.699 -1.818 1.00 85.31 84 LYS A C 1
ATOM 639 O O . LYS A 1 84 ? -6.336 -13.583 -1.615 1.00 85.31 84 LYS A O 1
ATOM 644 N N . VAL A 1 85 ? -6.567 -15.765 -1.063 1.00 84.06 85 VAL A N 1
ATOM 645 C CA . VAL A 1 85 ? -5.549 -15.768 -0.012 1.00 84.06 85 VAL A CA 1
ATOM 646 C C . VAL A 1 85 ? -4.193 -15.482 -0.654 1.00 84.06 85 VAL A C 1
ATOM 648 O O . VAL A 1 85 ? -3.812 -16.129 -1.633 1.00 84.06 85 VAL A O 1
ATOM 651 N N . LEU A 1 86 ? -3.491 -14.489 -0.120 1.00 88.94 86 LEU A N 1
ATOM 652 C CA . LEU A 1 86 ? -2.170 -14.081 -0.584 1.00 88.94 86 LEU A CA 1
ATOM 653 C C . LEU A 1 86 ? -1.091 -14.729 0.296 1.00 88.94 86 LEU A C 1
ATOM 655 O O . LEU A 1 86 ? -1.308 -14.869 1.502 1.00 88.94 86 LEU A O 1
ATOM 659 N N . PRO A 1 87 ? 0.056 -15.130 -0.275 1.00 89.38 87 PRO A N 1
ATOM 660 C CA . PRO A 1 87 ? 1.164 -15.672 0.503 1.00 89.38 87 PRO A CA 1
ATOM 661 C C . PRO A 1 87 ? 1.824 -14.585 1.367 1.00 89.38 87 PRO A C 1
ATOM 663 O O . PRO A 1 87 ? 1.616 -13.386 1.167 1.00 89.38 87 PRO A O 1
ATOM 666 N N . ASP A 1 88 ? 2.660 -15.011 2.316 1.00 88.31 88 ASP A N 1
ATOM 667 C CA . ASP A 1 88 ? 3.411 -14.093 3.182 1.00 88.31 88 ASP A CA 1
ATOM 668 C C . ASP A 1 88 ? 4.417 -13.251 2.384 1.00 88.31 88 ASP A C 1
ATOM 670 O O . ASP A 1 88 ? 4.673 -12.093 2.713 1.00 88.31 88 ASP A O 1
ATOM 674 N N . GLN A 1 89 ? 4.985 -13.841 1.331 1.00 93.62 89 GLN A N 1
ATOM 675 C CA . GLN A 1 89 ? 5.896 -13.189 0.399 1.00 93.62 89 GLN A CA 1
ATOM 676 C C . GLN A 1 89 ? 5.708 -13.785 -0.994 1.00 93.62 89 GLN A C 1
ATOM 678 O O . GLN A 1 89 ? 5.432 -14.980 -1.133 1.00 93.62 89 GLN A O 1
ATOM 683 N N . TRP A 1 90 ? 5.861 -12.963 -2.027 1.00 95.81 90 TRP A N 1
ATOM 684 C CA . TRP A 1 90 ? 5.891 -13.426 -3.413 1.00 95.81 90 TRP A CA 1
ATOM 685 C C . TRP A 1 90 ? 6.612 -12.429 -4.313 1.00 95.81 90 TRP A C 1
ATOM 687 O O . TRP A 1 90 ? 6.872 -11.294 -3.925 1.00 95.81 90 TRP A O 1
ATOM 697 N N . GLN A 1 91 ? 6.908 -12.856 -5.537 1.00 96.00 91 GLN A N 1
ATOM 698 C CA . GLN A 1 91 ? 7.434 -11.988 -6.581 1.00 96.00 91 GLN A CA 1
ATOM 699 C C . GLN A 1 91 ? 6.387 -11.780 -7.669 1.00 96.00 91 GLN A C 1
ATOM 701 O O . GLN A 1 91 ? 5.639 -12.700 -8.010 1.00 96.00 91 GLN A O 1
ATOM 706 N N . PHE A 1 92 ? 6.347 -10.578 -8.230 1.00 95.56 92 PHE A N 1
ATOM 707 C CA . PHE A 1 92 ? 5.487 -10.265 -9.362 1.00 95.56 92 PHE A CA 1
ATOM 708 C C . PHE A 1 92 ? 6.246 -9.411 -10.373 1.00 95.56 92 PHE A C 1
ATOM 710 O O . PHE A 1 92 ? 6.942 -8.469 -9.998 1.00 95.56 92 PHE A O 1
ATOM 717 N N . PHE A 1 93 ? 6.125 -9.763 -11.652 1.00 94.81 93 PHE A N 1
ATOM 718 C CA . PHE A 1 93 ? 6.663 -8.962 -12.742 1.00 94.81 93 PHE A CA 1
ATOM 719 C C . PHE A 1 93 ? 5.610 -7.939 -13.156 1.00 94.81 93 PHE A C 1
ATOM 721 O O . PHE A 1 93 ? 4.639 -8.292 -13.831 1.00 94.81 93 PHE A O 1
ATOM 728 N N . THR A 1 94 ? 5.791 -6.689 -12.732 1.00 89.81 94 THR A N 1
ATOM 729 C CA . THR A 1 94 ? 4.958 -5.592 -13.231 1.00 89.81 94 THR A CA 1
ATOM 730 C C . THR A 1 94 ? 5.358 -5.260 -14.663 1.00 89.81 94 THR A C 1
ATOM 732 O O . THR A 1 94 ? 6.517 -5.426 -15.038 1.00 89.81 94 THR A O 1
ATOM 735 N N . GLN A 1 95 ? 4.402 -4.808 -15.473 1.00 84.06 95 GLN A N 1
ATOM 736 C CA . GLN A 1 95 ? 4.679 -4.242 -16.798 1.00 84.06 95 GLN A CA 1
ATOM 737 C C . GLN A 1 95 ? 4.852 -2.717 -16.751 1.00 84.06 95 GLN A C 1
ATOM 739 O O . GLN A 1 95 ? 5.214 -2.116 -17.764 1.00 84.06 95 GLN A O 1
ATOM 744 N N . ASP A 1 96 ? 4.633 -2.103 -15.589 1.00 77.44 96 ASP A N 1
ATOM 745 C CA . ASP A 1 96 ? 4.752 -0.663 -15.402 1.00 77.44 96 ASP A CA 1
ATOM 746 C C . ASP A 1 96 ? 6.218 -0.207 -15.437 1.00 77.44 96 ASP A C 1
ATOM 748 O O . ASP A 1 96 ? 7.143 -0.958 -15.110 1.00 77.44 96 ASP A O 1
ATOM 752 N N . ASP A 1 97 ? 6.426 1.033 -15.889 1.00 71.25 97 ASP A N 1
ATOM 753 C CA . ASP A 1 97 ? 7.719 1.732 -15.941 1.00 71.25 97 ASP A CA 1
ATOM 754 C C . ASP A 1 97 ? 8.888 0.934 -16.562 1.00 71.25 97 ASP A C 1
ATOM 756 O O . ASP A 1 97 ? 10.055 1.122 -16.215 1.00 71.25 97 ASP A O 1
ATOM 760 N N . GLY A 1 98 ? 8.595 0.071 -17.540 1.00 76.81 98 GLY A N 1
ATOM 761 C CA . GLY A 1 98 ? 9.606 -0.691 -18.286 1.00 76.81 98 GLY A CA 1
ATOM 762 C C . GLY A 1 98 ? 9.859 -2.109 -17.769 1.00 76.81 98 GLY A C 1
ATOM 763 O O . GLY A 1 98 ? 10.685 -2.816 -18.344 1.00 76.81 98 GLY A O 1
ATOM 764 N N . GLY A 1 99 ? 9.108 -2.543 -16.758 1.00 87.50 99 GLY A N 1
ATOM 765 C CA . GLY A 1 99 ? 9.004 -3.933 -16.340 1.00 87.50 99 GLY A CA 1
ATOM 766 C C . GLY A 1 99 ? 10.062 -4.380 -15.333 1.00 87.50 99 GLY A C 1
ATOM 767 O O . GLY A 1 99 ? 11.232 -4.566 -15.667 1.00 87.50 99 GLY A O 1
ATOM 768 N N . TYR A 1 100 ? 9.634 -4.624 -14.096 1.00 92.44 100 TYR A N 1
ATOM 769 C CA . TYR A 1 100 ? 10.507 -5.023 -12.994 1.00 92.44 100 TYR A CA 1
ATOM 770 C C . TYR A 1 100 ? 9.894 -6.154 -12.174 1.00 92.44 100 TYR A C 1
ATOM 772 O O . TYR A 1 100 ? 8.677 -6.282 -12.057 1.00 92.44 100 TYR A O 1
ATOM 780 N N . TRP A 1 101 ? 10.764 -6.954 -11.560 1.00 95.06 101 TRP A N 1
ATOM 781 C CA . TRP A 1 101 ? 10.366 -7.886 -10.513 1.00 95.06 101 TRP A CA 1
ATOM 782 C C . TRP A 1 101 ? 10.283 -7.152 -9.181 1.00 95.06 101 TRP A C 1
ATOM 784 O O . TRP A 1 101 ? 11.283 -6.614 -8.704 1.00 95.06 101 TRP A O 1
ATOM 794 N N . PHE A 1 102 ? 9.093 -7.138 -8.593 1.00 96.06 102 PHE A N 1
ATOM 795 C CA . PHE A 1 102 ? 8.846 -6.623 -7.253 1.00 96.06 102 PHE A CA 1
ATOM 796 C C . PHE A 1 102 ? 8.752 -7.772 -6.261 1.00 96.06 102 PHE A C 1
ATOM 798 O O . PHE A 1 102 ? 8.099 -8.781 -6.533 1.00 96.06 102 PHE A O 1
ATOM 805 N N . GLU A 1 103 ? 9.390 -7.599 -5.106 1.00 96.69 103 GLU A N 1
ATOM 806 C CA . GLU A 1 103 ? 9.349 -8.559 -4.003 1.00 96.69 103 GLU A CA 1
ATOM 807 C C . GLU A 1 103 ? 8.354 -8.080 -2.953 1.00 96.69 103 GLU A C 1
ATOM 809 O O . GLU A 1 103 ? 8.621 -7.126 -2.224 1.00 96.69 103 GLU A O 1
ATOM 814 N N . PHE A 1 104 ? 7.189 -8.713 -2.907 1.00 96.88 104 PHE A N 1
ATOM 815 C CA . PHE A 1 104 ? 6.093 -8.342 -2.026 1.00 96.88 104 PHE A CA 1
ATOM 816 C C . PHE A 1 104 ? 6.219 -8.984 -0.651 1.00 96.88 104 PHE A C 1
ATOM 818 O O . PHE A 1 104 ? 6.584 -10.153 -0.523 1.00 96.88 104 PHE A O 1
ATOM 825 N N . PHE A 1 105 ? 5.854 -8.216 0.373 1.00 94.44 105 PHE A N 1
ATOM 826 C CA . PHE A 1 105 ? 5.803 -8.649 1.763 1.00 94.44 105 PHE A CA 1
ATOM 827 C C . PHE A 1 105 ? 4.770 -7.835 2.552 1.00 94.44 105 PHE A C 1
ATOM 829 O O . PHE A 1 105 ? 4.318 -6.762 2.139 1.00 94.44 105 PHE A O 1
ATOM 836 N N . TRP A 1 106 ? 4.416 -8.341 3.727 1.00 90.44 106 TRP A N 1
ATOM 837 C CA . TRP A 1 106 ? 3.510 -7.683 4.662 1.00 90.44 106 TRP A CA 1
ATOM 838 C C . TRP A 1 106 ? 4.303 -6.848 5.667 1.00 90.44 106 TRP A C 1
ATOM 840 O O . TRP A 1 106 ? 5.082 -7.376 6.455 1.00 90.44 106 TRP A O 1
ATOM 850 N N . HIS A 1 107 ? 4.138 -5.525 5.624 1.00 88.88 107 HIS A N 1
ATOM 851 C CA . HIS A 1 107 ? 4.813 -4.613 6.540 1.00 88.88 107 HIS A CA 1
ATOM 852 C C . HIS A 1 107 ? 3.925 -4.307 7.755 1.00 88.88 107 HIS A C 1
ATOM 854 O O . HIS A 1 107 ? 2.814 -3.804 7.580 1.00 88.88 107 HIS A O 1
ATOM 860 N N . PRO A 1 108 ? 4.388 -4.495 9.000 1.00 82.44 108 PRO A N 1
ATOM 861 C CA . PRO A 1 108 ? 3.553 -4.270 10.171 1.00 82.44 108 PRO A CA 1
ATOM 862 C C . PRO A 1 108 ? 3.174 -2.790 10.343 1.00 82.44 108 PRO A C 1
ATOM 864 O O . PRO A 1 108 ? 4.004 -1.882 10.406 1.00 82.44 108 PRO A O 1
ATOM 867 N N . LEU A 1 109 ? 1.878 -2.539 10.477 1.00 79.06 109 LEU A N 1
ATOM 868 C CA . LEU A 1 109 ? 1.304 -1.332 11.051 1.00 79.06 109 LEU A CA 1
ATOM 869 C C . LEU A 1 109 ? 1.102 -1.605 12.541 1.00 79.06 109 LEU A C 1
ATOM 871 O O . LEU A 1 109 ? 0.081 -2.148 12.966 1.00 79.06 109 LEU A O 1
ATOM 875 N N . VAL A 1 110 ? 2.112 -1.278 13.343 1.00 68.25 110 VAL A N 1
ATOM 876 C CA . VAL A 1 110 ? 2.048 -1.520 14.782 1.00 68.25 110 VAL A CA 1
ATOM 877 C C . VAL A 1 110 ? 1.036 -0.555 15.409 1.00 68.25 110 VAL A C 1
ATOM 879 O O . VAL A 1 110 ? 1.266 0.651 15.469 1.00 68.25 110 VAL A O 1
ATOM 882 N N . ILE A 1 111 ? -0.105 -1.084 15.857 1.00 65.69 111 ILE A N 1
ATOM 883 C CA . ILE A 1 111 ? -1.165 -0.325 16.531 1.00 65.69 111 ILE A CA 1
ATOM 884 C C . ILE A 1 111 ? -1.073 -0.643 18.026 1.00 65.69 111 ILE A C 1
ATOM 886 O O . ILE A 1 111 ? -1.612 -1.650 18.494 1.00 65.69 111 ILE A O 1
ATOM 890 N N . ASN A 1 112 ? -0.372 0.197 18.793 1.00 60.75 112 ASN A N 1
ATOM 891 C CA . ASN A 1 112 ? -0.318 0.058 20.249 1.00 60.75 112 ASN A CA 1
ATOM 892 C C . ASN A 1 112 ? -1.328 0.990 20.920 1.00 60.75 112 ASN A C 1
ATOM 894 O O . ASN A 1 112 ? -1.229 2.207 20.814 1.00 60.75 112 ASN A O 1
ATOM 898 N N . ARG A 1 113 ? -2.279 0.405 21.655 1.00 58.44 113 ARG A N 1
ATOM 899 C CA . ARG A 1 113 ? -3.206 1.146 22.528 1.00 58.44 113 ARG A CA 1
ATOM 900 C C . ARG A 1 113 ? -2.821 1.118 24.004 1.00 58.44 113 ARG A C 1
ATOM 902 O O . ARG A 1 113 ? -3.433 1.821 24.801 1.00 58.44 113 ARG A O 1
ATOM 909 N N . SER A 1 114 ? -1.840 0.304 24.383 1.00 54.25 114 SER A N 1
ATOM 910 C CA . SER A 1 114 ? -1.288 0.304 25.735 1.00 54.25 114 SER A CA 1
ATOM 911 C C . SER A 1 114 ? -0.221 1.395 25.840 1.00 54.25 114 SER A C 1
ATOM 913 O O . SER A 1 114 ? 0.562 1.592 24.917 1.00 54.25 114 SER A O 1
ATOM 915 N N . GLN A 1 115 ? -0.189 2.122 26.954 1.00 49.12 115 GLN A N 1
ATOM 916 C CA . GLN A 1 115 ? 0.634 3.323 27.181 1.00 49.12 115 GLN A CA 1
ATOM 917 C C . GLN A 1 115 ? 2.161 3.076 27.220 1.00 49.12 115 GLN A C 1
ATOM 919 O O . GLN A 1 115 ? 2.910 3.886 27.752 1.00 49.12 115 GLN A O 1
ATOM 924 N N . GLN A 1 116 ? 2.651 1.968 26.663 1.00 49.44 116 GLN A N 1
ATOM 925 C CA . GLN A 1 116 ? 4.074 1.680 26.531 1.00 49.44 116 GLN A CA 1
ATOM 926 C C . GLN A 1 116 ? 4.588 2.288 25.216 1.00 49.44 116 GLN A C 1
ATOM 928 O O . GLN A 1 116 ? 4.691 1.627 24.183 1.00 49.44 116 GLN A O 1
ATOM 933 N N . THR A 1 117 ? 4.821 3.598 25.250 1.00 52.16 117 THR A N 1
ATOM 934 C CA . THR A 1 117 ? 5.146 4.446 24.092 1.00 52.16 117 THR A CA 1
ATOM 935 C C . THR A 1 117 ? 6.573 4.266 23.577 1.00 52.16 117 THR A C 1
ATOM 937 O O . THR A 1 117 ? 6.819 4.440 22.385 1.00 52.16 117 THR A O 1
ATOM 940 N N . ASP A 1 118 ? 7.508 3.865 24.439 1.00 54.59 118 ASP A N 1
ATOM 941 C CA . ASP A 1 118 ? 8.937 4.058 24.154 1.00 54.59 118 ASP A CA 1
ATOM 942 C C . ASP A 1 118 ? 9.590 2.883 23.415 1.00 54.59 118 ASP A C 1
ATOM 944 O O . ASP A 1 118 ? 10.456 3.086 22.564 1.00 54.59 118 ASP A O 1
ATOM 948 N N . TRP A 1 119 ? 9.157 1.644 23.677 1.00 51.78 119 TRP A N 1
ATOM 949 C CA . TRP A 1 119 ? 9.686 0.471 22.969 1.00 51.78 119 TRP A CA 1
ATOM 950 C C . TRP A 1 119 ? 9.213 0.452 21.511 1.00 51.78 119 TRP A C 1
ATOM 952 O O . TRP A 1 119 ? 10.021 0.332 20.595 1.00 51.78 119 TRP A O 1
ATOM 962 N N . LEU A 1 120 ? 7.921 0.716 21.292 1.00 54.50 120 LEU A N 1
ATOM 963 C CA . LEU A 1 120 ? 7.340 0.795 19.955 1.00 54.50 120 LEU A CA 1
ATOM 964 C C . LEU A 1 120 ? 7.865 1.969 19.126 1.00 54.50 120 LEU A C 1
ATOM 966 O O . LEU A 1 120 ? 8.008 1.831 17.917 1.00 54.50 120 LEU A O 1
ATOM 970 N N . ALA A 1 121 ? 8.127 3.131 19.733 1.00 56.69 121 ALA A N 1
ATOM 971 C CA . ALA A 1 121 ? 8.684 4.268 19.002 1.00 56.69 121 ALA A CA 1
ATOM 972 C C . ALA A 1 121 ? 10.085 3.944 18.456 1.00 56.69 121 ALA A C 1
ATOM 974 O O . ALA A 1 121 ? 10.404 4.288 17.315 1.00 56.69 121 ALA A O 1
ATOM 975 N N . ASN A 1 122 ? 10.894 3.232 19.245 1.00 60.12 122 ASN A N 1
ATOM 976 C CA . ASN A 1 122 ? 12.211 2.769 18.825 1.00 60.12 122 ASN A CA 1
ATOM 977 C C . ASN A 1 122 ? 12.114 1.645 17.785 1.00 60.12 122 ASN A C 1
ATOM 979 O O . ASN A 1 122 ? 12.797 1.720 16.764 1.00 60.12 122 ASN A O 1
ATOM 983 N N . GLU A 1 123 ? 11.222 0.669 17.971 1.00 63.66 123 GLU A N 1
ATOM 984 C CA . GLU A 1 123 ? 10.999 -0.386 16.979 1.00 63.66 123 GLU A CA 1
ATOM 985 C C . GLU A 1 123 ? 10.478 0.173 15.655 1.00 63.66 123 GLU A C 1
ATOM 987 O O . GLU A 1 123 ? 11.091 -0.075 14.621 1.00 63.66 123 GLU A O 1
ATOM 992 N N . SER A 1 124 ? 9.445 1.018 15.660 1.00 65.06 124 SER A N 1
ATOM 993 C CA . SER A 1 124 ? 8.943 1.683 14.451 1.00 65.06 124 SER A CA 1
ATOM 994 C C . SER A 1 124 ? 10.038 2.476 13.742 1.00 65.06 124 SER A C 1
ATOM 996 O O . SER A 1 124 ? 10.125 2.439 12.518 1.00 65.06 124 SER A O 1
ATOM 998 N N . LYS A 1 125 ? 10.928 3.154 14.479 1.00 67.06 125 LYS A N 1
ATOM 999 C CA . LYS A 1 125 ? 12.066 3.859 13.874 1.00 67.06 125 LYS A CA 1
ATOM 1000 C C . LYS A 1 125 ? 13.061 2.896 13.220 1.00 67.06 125 LYS A C 1
ATOM 1002 O O . LYS A 1 125 ? 13.576 3.206 12.150 1.00 67.06 125 LYS A O 1
ATOM 1007 N N . THR A 1 126 ? 13.317 1.735 13.824 1.00 71.19 126 THR A N 1
ATOM 1008 C CA . THR A 1 126 ? 14.187 0.708 13.226 1.00 71.19 126 THR A CA 1
ATOM 1009 C C . THR A 1 126 ? 13.544 0.006 12.032 1.00 71.19 126 THR A C 1
ATOM 1011 O O . THR A 1 126 ? 14.222 -0.205 11.034 1.00 71.19 126 THR A O 1
ATOM 1014 N N . VAL A 1 127 ? 12.244 -0.286 12.095 1.00 76.50 127 VAL A N 1
ATOM 1015 C CA . VAL A 1 127 ? 11.459 -0.925 11.029 1.00 76.50 127 VAL A CA 1
ATOM 1016 C C . VAL A 1 127 ? 11.355 -0.015 9.801 1.00 76.50 127 VAL A C 1
ATOM 1018 O O . VAL A 1 127 ? 11.383 -0.482 8.667 1.00 76.50 127 VAL A O 1
ATOM 1021 N N . LEU A 1 128 ? 11.302 1.302 10.011 1.00 84.62 128 LEU A N 1
ATOM 1022 C CA . LEU A 1 128 ? 11.193 2.284 8.933 1.00 84.62 128 LEU A CA 1
ATOM 1023 C C . LEU A 1 128 ? 12.539 2.738 8.349 1.00 84.62 128 LEU A C 1
ATOM 1025 O O . LEU A 1 128 ? 12.537 3.475 7.365 1.00 84.62 128 LEU A O 1
ATOM 1029 N N . LYS A 1 129 ? 13.680 2.328 8.918 1.00 85.94 129 LYS A N 1
ATOM 1030 C CA . LYS A 1 129 ? 15.002 2.885 8.571 1.00 85.94 129 LYS A CA 1
ATOM 1031 C C . LYS A 1 129 ? 15.356 2.745 7.080 1.00 85.94 129 LYS A C 1
ATOM 1033 O O . LYS A 1 129 ? 15.988 3.641 6.531 1.00 85.94 129 LYS A O 1
ATOM 1038 N N . ASP A 1 130 ? 14.914 1.658 6.447 1.00 88.81 130 ASP A N 1
ATOM 1039 C CA . ASP A 1 130 ? 15.243 1.312 5.057 1.00 88.81 130 ASP A CA 1
ATOM 1040 C C . ASP A 1 130 ? 14.225 1.883 4.048 1.00 88.81 130 ASP A C 1
ATOM 1042 O O . ASP A 1 130 ? 14.388 1.761 2.834 1.00 88.81 130 ASP A O 1
ATOM 1046 N N . TRP A 1 131 ? 13.164 2.533 4.534 1.00 93.81 131 TRP A N 1
ATOM 1047 C CA . TRP A 1 131 ? 12.167 3.188 3.694 1.00 93.81 131 TRP A CA 1
ATOM 1048 C C . TRP A 1 131 ? 12.611 4.589 3.288 1.00 93.81 131 TRP A C 1
ATOM 1050 O O . TRP A 1 131 ? 13.184 5.332 4.084 1.00 93.81 131 TRP A O 1
ATOM 1060 N N . HIS A 1 132 ? 12.238 5.020 2.084 1.00 93.25 132 HIS A N 1
ATOM 1061 C CA . HIS A 1 132 ? 12.371 6.426 1.709 1.00 93.25 132 HIS A CA 1
ATOM 1062 C C . HIS A 1 132 ? 11.515 7.319 2.630 1.00 93.25 132 HIS A C 1
ATOM 1064 O O . HIS A 1 132 ? 10.386 6.963 2.981 1.00 93.25 132 HIS A O 1
ATOM 1070 N N . SER A 1 133 ? 12.016 8.509 2.981 1.00 90.88 133 SER A N 1
ATOM 1071 C CA . SER A 1 133 ? 11.408 9.433 3.961 1.00 90.88 133 SER A CA 1
ATOM 1072 C C . SER A 1 133 ? 9.928 9.735 3.698 1.00 90.88 133 SER A C 1
ATOM 1074 O O . SER A 1 133 ? 9.125 9.839 4.623 1.00 90.88 133 SER A O 1
ATOM 1076 N N . MET A 1 134 ? 9.551 9.819 2.423 1.00 91.06 134 MET A N 1
ATOM 1077 C CA . MET A 1 134 ? 8.168 9.982 1.986 1.00 91.06 134 MET A CA 1
ATOM 1078 C C . MET A 1 134 ? 7.253 8.847 2.472 1.00 91.06 134 MET A C 1
ATOM 1080 O O . MET A 1 134 ? 6.169 9.108 2.988 1.00 91.06 134 MET A O 1
ATOM 1084 N N . PHE A 1 135 ? 7.683 7.592 2.327 1.00 92.62 135 PHE A N 1
ATOM 1085 C CA . PHE A 1 135 ? 6.912 6.437 2.783 1.00 92.62 135 PHE A CA 1
ATOM 1086 C C . PHE A 1 135 ? 6.982 6.275 4.299 1.00 92.62 135 PHE A C 1
ATOM 1088 O O . PHE A 1 135 ? 5.976 5.909 4.898 1.00 92.62 135 PHE A O 1
ATOM 1095 N N . GLN A 1 136 ? 8.107 6.632 4.935 1.00 91.44 136 GLN A N 1
ATOM 1096 C CA . GLN A 1 136 ? 8.198 6.681 6.400 1.00 91.44 136 GLN A CA 1
ATOM 1097 C C . GLN A 1 136 ? 7.107 7.588 6.984 1.00 91.44 136 GLN A C 1
ATOM 1099 O O . GLN A 1 136 ? 6.352 7.166 7.857 1.00 91.44 136 GLN A O 1
ATOM 1104 N N . GLN A 1 137 ? 6.969 8.809 6.455 1.00 89.44 137 GLN A N 1
ATOM 1105 C CA . GLN A 1 137 ? 5.928 9.753 6.876 1.00 89.44 137 GLN A CA 1
ATOM 1106 C C . GLN A 1 137 ? 4.521 9.205 6.624 1.00 89.44 137 GLN A C 1
ATOM 1108 O O . GLN A 1 137 ? 3.618 9.424 7.430 1.00 89.44 137 GLN A O 1
ATOM 1113 N N . ALA A 1 138 ? 4.320 8.498 5.510 1.00 91.12 138 ALA A N 1
ATOM 1114 C CA . ALA A 1 138 ? 3.027 7.916 5.174 1.00 91.12 138 ALA A CA 1
ATOM 1115 C C . ALA A 1 138 ? 2.620 6.789 6.133 1.00 91.12 138 ALA A C 1
ATOM 1117 O O . ALA A 1 138 ? 1.506 6.774 6.658 1.00 91.12 138 ALA A O 1
ATOM 1118 N N . LEU A 1 139 ? 3.550 5.877 6.412 1.00 90.50 139 LEU A N 1
ATOM 1119 C CA . LEU A 1 139 ? 3.356 4.766 7.337 1.00 90.50 139 LEU A CA 1
ATOM 1120 C C . LEU A 1 139 ? 3.131 5.263 8.768 1.00 90.50 139 LEU A C 1
ATOM 1122 O O . LEU A 1 139 ? 2.193 4.812 9.422 1.00 90.50 139 LEU A O 1
ATOM 1126 N N . GLN A 1 140 ? 3.917 6.241 9.227 1.00 87.94 140 GLN A N 1
ATOM 1127 C CA . GLN A 1 140 ? 3.739 6.855 10.547 1.00 87.94 140 GLN A CA 1
ATOM 1128 C C . GLN A 1 140 ? 2.375 7.534 10.681 1.00 87.94 140 GLN A C 1
ATOM 1130 O O . GLN A 1 140 ? 1.683 7.327 11.677 1.00 87.94 140 GLN A O 1
ATOM 1135 N N . PHE A 1 141 ? 1.958 8.310 9.677 1.00 88.56 141 PHE A N 1
ATOM 1136 C CA . PHE A 1 141 ? 0.649 8.960 9.688 1.00 88.56 141 PHE A CA 1
ATOM 1137 C C . PHE A 1 141 ? -0.487 7.932 9.742 1.00 88.56 141 PHE A C 1
ATOM 1139 O O . PHE A 1 141 ? -1.418 8.070 10.539 1.00 88.56 141 PHE A O 1
ATOM 1146 N N . LEU A 1 142 ? -0.397 6.870 8.937 1.00 87.50 142 LEU A N 1
ATOM 1147 C CA . LEU A 1 142 ? -1.379 5.790 8.936 1.00 87.50 142 LEU A CA 1
ATOM 1148 C C . LEU A 1 142 ? -1.436 5.074 10.298 1.00 87.50 142 LEU A C 1
ATOM 1150 O O . LEU A 1 142 ? -2.526 4.887 10.837 1.00 87.50 142 LEU A O 1
ATOM 1154 N N . GLN A 1 143 ? -0.286 4.742 10.895 1.00 85.50 143 GLN A N 1
ATOM 1155 C CA . GLN A 1 143 ? -0.200 4.135 12.231 1.00 85.50 143 GLN A CA 1
ATOM 1156 C C . GLN A 1 143 ? -0.815 5.034 13.315 1.00 85.50 143 GLN A C 1
ATOM 1158 O O . GLN A 1 143 ? -1.619 4.566 14.124 1.00 85.50 143 GLN A O 1
ATOM 1163 N N . GLN A 1 144 ? -0.495 6.332 13.315 1.00 84.38 144 GLN A N 1
ATOM 1164 C CA . GLN A 1 144 ? -1.068 7.305 14.252 1.00 84.38 144 GLN A CA 1
ATOM 1165 C C . GLN A 1 144 ? -2.587 7.394 14.096 1.00 84.38 144 GLN A C 1
ATOM 1167 O O . GLN A 1 144 ? -3.321 7.340 15.084 1.00 84.38 144 GLN A O 1
ATOM 1172 N N . ARG A 1 145 ? -3.075 7.470 12.852 1.00 85.44 145 ARG A N 1
ATOM 1173 C CA . ARG A 1 145 ? -4.509 7.559 12.571 1.00 85.44 145 ARG A CA 1
ATOM 1174 C C . ARG A 1 145 ? -5.258 6.319 13.053 1.00 85.44 145 ARG A C 1
ATOM 1176 O O . ARG A 1 145 ? -6.290 6.467 13.700 1.00 85.44 145 ARG A O 1
ATOM 1183 N N . LEU A 1 146 ? -4.730 5.127 12.779 1.00 80.75 146 LEU A N 1
ATOM 1184 C CA . LEU A 1 146 ? -5.318 3.852 13.204 1.00 80.75 146 LEU A CA 1
ATOM 1185 C C . LEU A 1 146 ? -5.226 3.618 14.718 1.00 80.75 146 LEU A C 1
ATOM 1187 O O . LEU A 1 146 ? -6.060 2.919 15.286 1.00 80.75 146 LEU A O 1
ATOM 1191 N N . THR A 1 147 ? -4.242 4.220 15.383 1.00 79.69 147 THR A N 1
ATOM 1192 C CA . THR A 1 147 ? -4.147 4.207 16.849 1.00 79.69 147 THR A CA 1
ATOM 1193 C C . THR A 1 147 ? -5.186 5.132 17.488 1.00 79.69 147 THR A C 1
ATOM 1195 O O . THR A 1 147 ? -5.705 4.825 18.559 1.00 79.69 147 THR A O 1
ATOM 1198 N N . ALA A 1 148 ? -5.515 6.242 16.822 1.00 81.00 148 ALA A N 1
ATOM 1199 C CA . ALA A 1 148 ? -6.430 7.263 17.328 1.00 81.00 148 ALA A CA 1
ATOM 1200 C C . ALA A 1 148 ? -7.926 6.973 17.092 1.00 81.00 148 ALA A C 1
ATOM 1202 O O . ALA A 1 148 ? -8.765 7.633 17.704 1.00 81.00 148 ALA A O 1
ATOM 1203 N N . ILE A 1 149 ? -8.291 6.040 16.204 1.00 78.75 149 ILE A N 1
ATOM 1204 C CA . ILE A 1 149 ? -9.703 5.661 16.010 1.00 78.75 149 ILE A CA 1
ATOM 1205 C C . ILE A 1 149 ? -10.234 4.836 17.190 1.00 78.75 149 ILE A C 1
ATOM 1207 O O . ILE A 1 149 ? -9.489 4.143 17.889 1.00 78.75 149 ILE A O 1
ATOM 1211 N N . SER A 1 150 ? -11.550 4.906 17.413 1.00 77.69 150 SER A N 1
ATOM 1212 C CA . SER A 1 150 ? -12.196 4.203 18.527 1.00 77.69 150 SER A CA 1
ATOM 1213 C C . SER A 1 150 ? -12.044 2.680 18.411 1.00 77.69 150 SER A C 1
ATOM 1215 O O . SER A 1 150 ? -11.854 2.137 17.321 1.00 77.69 150 SER A O 1
ATOM 1217 N N . SER A 1 151 ? -12.154 1.959 19.534 1.00 75.44 151 SER A N 1
ATOM 1218 C CA . SER A 1 151 ? -12.142 0.488 19.522 1.00 75.44 151 SER A CA 1
ATOM 1219 C C . SER A 1 151 ? -13.185 -0.107 18.596 1.00 75.44 151 SER A C 1
ATOM 1221 O O . SER A 1 151 ? -12.829 -0.978 17.809 1.00 75.44 151 SER A O 1
ATOM 1223 N N . ASP A 1 152 ? -14.402 0.426 18.620 1.00 78.25 152 ASP A N 1
ATOM 1224 C CA . ASP A 1 152 ? -15.500 -0.060 17.790 1.00 78.25 152 ASP A CA 1
ATOM 1225 C C . ASP A 1 152 ? -15.277 0.230 16.305 1.00 78.25 152 ASP A C 1
ATOM 1227 O O . ASP A 1 152 ? -15.662 -0.560 15.449 1.00 78.25 152 ASP A O 1
ATOM 1231 N N . GLU A 1 153 ? -14.673 1.370 15.969 1.00 76.44 153 GLU A N 1
ATOM 1232 C CA . GLU A 1 153 ? -14.324 1.711 14.587 1.00 76.44 153 GLU A CA 1
ATOM 1233 C C . GLU A 1 153 ? -13.180 0.834 14.072 1.00 76.44 153 GLU A C 1
ATOM 1235 O O . GLU A 1 153 ? -13.275 0.283 12.977 1.00 76.44 153 GLU A O 1
ATOM 1240 N N . LEU A 1 154 ? -12.144 0.611 14.887 1.00 75.25 154 LEU A N 1
ATOM 1241 C CA . LEU A 1 154 ? -11.070 -0.318 14.544 1.00 75.25 154 LEU A CA 1
ATOM 1242 C C . LEU A 1 154 ? -11.606 -1.748 14.398 1.00 75.25 154 LEU A C 1
ATOM 1244 O O . LEU A 1 154 ? -11.212 -2.454 13.478 1.00 75.25 154 LEU A O 1
ATOM 1248 N N . ASP A 1 155 ? -12.511 -2.183 15.275 1.00 76.75 155 ASP A N 1
ATOM 1249 C CA . ASP A 1 155 ? -13.150 -3.494 15.163 1.00 76.75 155 ASP A CA 1
ATOM 1250 C C . ASP A 1 155 ? -14.011 -3.623 13.914 1.00 76.75 155 ASP A C 1
ATOM 1252 O O . ASP A 1 155 ? -13.964 -4.671 13.277 1.00 76.75 155 ASP A O 1
ATOM 1256 N N . ARG A 1 156 ? -14.725 -2.565 13.513 1.00 78.00 156 ARG A N 1
ATOM 1257 C CA . ARG A 1 156 ? -15.453 -2.522 12.236 1.00 78.00 156 ARG A CA 1
ATOM 1258 C C . ARG A 1 156 ? -14.521 -2.621 11.031 1.00 78.00 156 ARG A C 1
ATOM 1260 O O . ARG A 1 156 ? -14.817 -3.357 10.092 1.00 78.00 156 ARG A O 1
ATOM 1267 N N . ILE A 1 157 ? -13.395 -1.910 11.050 1.00 74.81 157 ILE A N 1
ATOM 1268 C CA . ILE A 1 157 ? -12.394 -1.991 9.978 1.00 74.81 157 ILE A CA 1
ATOM 1269 C C . ILE A 1 157 ? -11.820 -3.409 9.910 1.00 74.81 157 ILE A C 1
ATOM 1271 O O . ILE A 1 157 ? -11.809 -4.018 8.846 1.00 74.81 157 ILE A O 1
ATOM 1275 N N . LEU A 1 158 ? -11.411 -3.973 11.049 1.00 71.88 158 LEU A N 1
ATOM 1276 C CA . LEU A 1 158 ? -10.815 -5.308 11.111 1.00 71.88 158 LEU A CA 1
ATOM 1277 C C . LEU A 1 158 ? -11.807 -6.420 10.778 1.00 71.88 158 LEU A C 1
ATOM 1279 O O . LEU A 1 158 ? -11.441 -7.364 10.085 1.00 71.88 158 LEU A O 1
ATOM 1283 N N . SER A 1 159 ? -13.060 -6.335 11.228 1.00 71.19 159 SER A N 1
ATOM 1284 C CA . SER A 1 159 ? -14.087 -7.320 10.869 1.00 71.19 159 SER A CA 1
ATOM 1285 C C . SER A 1 159 ? -14.394 -7.308 9.373 1.00 71.19 159 SER A C 1
ATOM 1287 O O . SER A 1 159 ? -14.679 -8.360 8.808 1.00 71.19 159 SER A O 1
ATOM 1289 N N . SER A 1 160 ? -14.241 -6.155 8.718 1.00 66.81 160 SER A N 1
ATOM 1290 C CA . SER A 1 160 ? -14.376 -6.021 7.264 1.00 66.81 160 SER A CA 1
ATOM 1291 C C . SER A 1 160 ? -13.190 -6.617 6.487 1.00 66.81 160 SER A C 1
ATOM 1293 O O . SER A 1 160 ? -13.309 -6.849 5.289 1.00 66.81 160 SER A O 1
ATOM 1295 N N . ILE A 1 161 ? -12.057 -6.885 7.152 1.00 65.81 161 ILE A N 1
ATOM 1296 C CA . ILE A 1 161 ? -10.828 -7.445 6.554 1.00 65.81 161 ILE A CA 1
ATOM 1297 C C . ILE A 1 161 ? -10.765 -8.986 6.681 1.00 65.81 161 ILE A C 1
ATOM 1299 O O . ILE A 1 161 ? -10.062 -9.633 5.912 1.00 65.81 161 ILE A O 1
ATOM 1303 N N . ARG A 1 162 ? -11.523 -9.590 7.610 1.00 53.81 162 ARG A N 1
ATOM 1304 C CA . ARG A 1 162 ? -11.336 -10.942 8.199 1.00 53.81 162 ARG A CA 1
ATOM 1305 C C . ARG A 1 162 ? -11.443 -12.207 7.312 1.00 53.81 162 ARG A C 1
ATOM 1307 O O . ARG A 1 162 ? -11.658 -13.280 7.862 1.00 53.81 162 A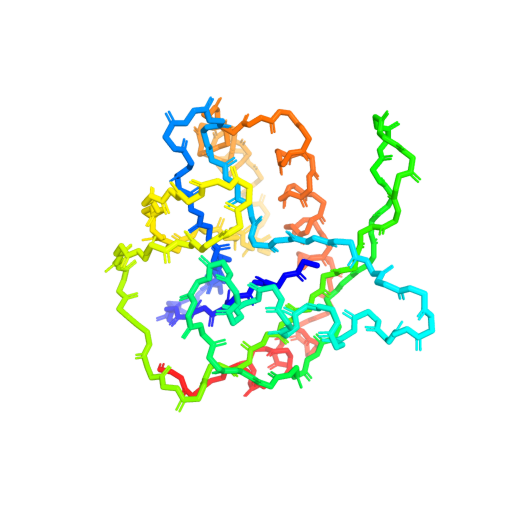RG A O 1
ATOM 1314 N N . HIS A 1 163 ? -11.261 -12.153 5.997 1.00 46.31 163 HIS A N 1
ATOM 1315 C CA . HIS A 1 163 ? -11.402 -13.346 5.139 1.00 46.31 163 HIS A CA 1
ATOM 1316 C C . HIS A 1 163 ? -10.203 -13.630 4.217 1.00 46.31 163 HIS A C 1
ATOM 1318 O O . HIS A 1 163 ? -10.402 -13.999 3.064 1.00 46.31 163 HIS A O 1
ATOM 1324 N N . CYS A 1 164 ? -8.974 -13.499 4.721 1.00 40.88 164 CYS A N 1
ATOM 1325 C CA . CYS A 1 164 ? -7.791 -14.094 4.086 1.00 40.88 164 CYS A CA 1
ATOM 1326 C C . CYS A 1 164 ? -7.178 -15.143 5.012 1.00 40.88 164 CYS A C 1
ATOM 1328 O O . CYS A 1 164 ? -6.924 -14.791 6.187 1.00 40.88 164 CYS A O 1
#

Foldseek 3Di:
DEFEWDFDDDPQWTKTWGKWWQFPPAGIDHQDDDQDPPHDLQVRRQVSCCQVPVFHWHFQDWQDWDQQPVPRDIDTYTHIATPDDDDQWDWDWGPPPPIGIIIMHIHILGQHLPPPPPVVVVVLCVSCVRPDPRVSVVSVVSSVSLNPDDPVVNVSVVVSNPDD

InterPro domains:
  IPR000086 NUDIX hydrolase domain [PF00293] (24-60)
  IPR015797 NUDIX hydrolase-like domain superfamily [SSF55811] (24-109)

Radius of gyration: 15.4 Å; chains: 1; bounding box: 32×34×46 Å